Protein AF-A0A0G3BMJ6-F1 (afdb_monomer_lite)

Foldseek 3Di:
DDDPPDPDCQWDQDPVQRWTWHDDPPDIWIWHDDPNDTDTPPDDLVSVVVVLVVCVVVVHFDADPLQWTDPHSPDTDHDPVSVVVVVVVVVVVVVVVVVVVVVVVVVVVVVVVVVVVVVVVVVVVVVVVVD

Sequence (131 aa):
MFAATGSSSDWRYVEQDAAFVKERGDEVLVLWYENGELWTERPEPWMLEALLDLAKRLGARVRGDEFETYETVDRTYFHPDGIQARGDAERESKAMLADHLKTQRIIRIGIIGCFAALAAAAYFIGKQFEK

Organism: NCBI:txid413882

pLDDT: mean 82.88, std 15.13, range [32.97, 96.44]

Structure (mmCIF, N/CA/C/O backbone):
data_AF-A0A0G3BMJ6-F1
#
_entry.id   AF-A0A0G3BMJ6-F1
#
loop_
_atom_site.group_PDB
_atom_site.id
_atom_site.type_symbol
_atom_site.label_atom_id
_atom_site.label_alt_id
_atom_site.label_comp_id
_atom_site.label_asym_id
_atom_site.label_entity_id
_atom_site.label_seq_id
_atom_site.pdbx_PDB_ins_code
_atom_site.Cartn_x
_atom_site.Cartn_y
_atom_site.Cartn_z
_atom_site.occupancy
_atom_site.B_iso_or_equiv
_atom_site.auth_seq_id
_atom_site.auth_comp_id
_atom_site.auth_asym_id
_atom_site.auth_atom_id
_atom_site.pdbx_PDB_model_num
ATOM 1 N N . MET A 1 1 ? 17.905 8.128 -32.916 1.00 33.09 1 MET A N 1
ATOM 2 C CA . MET A 1 1 ? 16.963 7.159 -33.515 1.00 33.09 1 MET A CA 1
ATOM 3 C C . MET A 1 1 ? 17.090 5.878 -32.704 1.00 33.09 1 MET A C 1
ATOM 5 O O . MET A 1 1 ? 18.022 5.124 -32.932 1.00 33.09 1 MET A O 1
ATOM 9 N N . PHE A 1 2 ? 16.274 5.713 -31.659 1.00 32.97 2 PHE A N 1
ATOM 10 C CA . PHE A 1 2 ? 16.337 4.535 -30.789 1.00 32.97 2 PHE A CA 1
ATOM 11 C C . PHE A 1 2 ? 15.300 3.523 -31.267 1.00 32.97 2 PHE A C 1
ATOM 13 O O . PHE A 1 2 ? 14.100 3.740 -31.127 1.00 32.97 2 PHE A O 1
ATOM 20 N N . ALA A 1 3 ? 15.781 2.446 -31.883 1.00 36.97 3 ALA A N 1
ATOM 21 C CA . ALA A 1 3 ? 14.989 1.260 -32.149 1.00 36.97 3 ALA A CA 1
ATOM 22 C C . ALA A 1 3 ? 14.861 0.476 -30.836 1.00 36.97 3 ALA A C 1
ATOM 24 O O . ALA A 1 3 ? 15.818 -0.148 -30.389 1.00 36.97 3 ALA A O 1
ATOM 25 N N . ALA A 1 4 ? 13.692 0.539 -30.202 1.00 37.00 4 ALA A N 1
ATOM 26 C CA . ALA A 1 4 ? 13.329 -0.355 -29.110 1.00 37.00 4 ALA A CA 1
ATOM 27 C C . ALA A 1 4 ? 12.495 -1.506 -29.687 1.00 37.00 4 ALA A C 1
ATOM 29 O O . ALA A 1 4 ? 11.268 -1.505 -29.645 1.00 37.00 4 ALA A O 1
ATOM 30 N N . THR A 1 5 ? 13.171 -2.482 -30.286 1.00 48.12 5 THR A N 1
ATOM 31 C CA . THR A 1 5 ? 12.596 -3.800 -30.565 1.00 48.12 5 THR A CA 1
ATOM 32 C C . THR A 1 5 ? 12.593 -4.602 -29.269 1.00 48.12 5 THR A C 1
ATOM 34 O O . THR A 1 5 ? 13.612 -5.158 -28.873 1.00 48.12 5 THR A O 1
ATOM 37 N N . GLY A 1 6 ? 11.443 -4.627 -28.603 1.00 36.50 6 GLY A N 1
ATOM 38 C CA . GLY A 1 6 ? 11.174 -5.445 -27.424 1.00 36.50 6 GLY A CA 1
ATOM 39 C C . GLY A 1 6 ? 9.671 -5.639 -27.285 1.00 36.50 6 GLY A C 1
ATOM 40 O O . GLY A 1 6 ? 9.015 -4.938 -26.519 1.00 36.50 6 GLY A O 1
ATOM 41 N N . SER A 1 7 ? 9.113 -6.546 -28.087 1.00 47.56 7 SER A N 1
ATOM 42 C CA . SER A 1 7 ? 7.754 -7.053 -27.893 1.00 47.56 7 SER A CA 1
ATOM 43 C C . SER A 1 7 ? 7.712 -7.764 -26.535 1.00 47.56 7 SER A C 1
ATOM 45 O O . SER A 1 7 ? 8.376 -8.778 -26.361 1.00 47.56 7 SER A O 1
ATOM 47 N N . SER A 1 8 ? 7.037 -7.181 -25.540 1.00 50.19 8 SER A N 1
ATOM 48 C CA . SER A 1 8 ? 6.860 -7.793 -24.210 1.00 50.19 8 SER A CA 1
ATOM 49 C C . SER A 1 8 ? 5.524 -7.390 -23.572 1.00 50.19 8 SER A C 1
ATOM 51 O O . SER A 1 8 ? 5.444 -7.057 -22.385 1.00 50.19 8 SER A O 1
ATOM 53 N N . SER A 1 9 ? 4.462 -7.315 -24.365 1.00 60.16 9 SER A N 1
ATOM 54 C CA . SER A 1 9 ? 3.115 -7.115 -23.831 1.00 60.16 9 SER A CA 1
ATOM 55 C C . SER A 1 9 ? 2.478 -8.472 -23.528 1.00 60.16 9 SER A C 1
ATOM 57 O O . SER A 1 9 ? 1.455 -8.809 -24.108 1.00 60.16 9 SER A O 1
ATOM 59 N N . ASP A 1 10 ? 3.088 -9.239 -22.618 1.00 81.25 10 ASP A N 1
ATOM 60 C CA . ASP A 1 10 ? 2.500 -10.475 -22.060 1.00 81.25 10 ASP A CA 1
ATOM 61 C C . ASP A 1 10 ? 1.439 -10.167 -20.985 1.00 81.25 10 ASP A C 1
ATOM 63 O O . ASP A 1 10 ? 0.971 -11.049 -20.272 1.00 81.25 10 ASP A O 1
ATOM 67 N N . TRP A 1 11 ? 1.086 -8.889 -20.836 1.00 88.12 11 TRP A N 1
ATOM 68 C CA . TRP A 1 11 ? 0.014 -8.434 -19.967 1.00 88.12 11 TRP A CA 1
ATOM 69 C C . TRP A 1 11 ? -1.325 -8.610 -20.676 1.00 88.12 11 TRP A C 1
ATOM 71 O O . TRP A 1 11 ? -1.564 -8.019 -21.731 1.00 88.12 11 TRP A O 1
ATOM 81 N N . ARG A 1 12 ? -2.214 -9.388 -20.066 1.00 90.75 12 ARG A N 1
ATOM 82 C CA . ARG A 1 12 ? -3.587 -9.599 -20.519 1.00 90.75 12 ARG A CA 1
ATOM 83 C C . ARG A 1 12 ? -4.547 -8.878 -19.588 1.00 90.75 12 ARG A C 1
ATOM 85 O O . ARG A 1 12 ? -4.497 -9.079 -18.382 1.00 90.75 12 ARG A O 1
ATOM 92 N N . TYR A 1 13 ? -5.441 -8.069 -20.142 1.00 89.25 13 TYR A N 1
ATOM 93 C CA . TYR A 1 13 ? -6.540 -7.499 -19.368 1.00 89.25 13 TYR A CA 1
ATOM 94 C C . TYR A 1 13 ? -7.700 -8.497 -19.282 1.00 89.25 13 TYR A C 1
ATOM 96 O O . TYR A 1 13 ? -8.090 -9.090 -20.291 1.00 89.25 13 TYR A O 1
ATOM 104 N N . VAL A 1 14 ? -8.237 -8.684 -18.081 1.00 89.12 14 VAL A N 1
ATOM 105 C CA . VAL A 1 14 ? -9.394 -9.530 -17.786 1.00 89.12 14 VAL A CA 1
ATOM 106 C C . VAL A 1 14 ? -10.533 -8.616 -17.352 1.00 89.12 14 VAL A C 1
ATOM 108 O O . VAL A 1 14 ? -10.548 -8.113 -16.233 1.00 89.12 14 VAL A O 1
ATOM 111 N N . GLU A 1 15 ? -11.485 -8.391 -18.259 1.00 82.81 15 GLU A N 1
ATOM 112 C CA . GLU A 1 15 ? -12.593 -7.443 -18.063 1.00 82.81 15 GLU A CA 1
ATOM 113 C C . GLU A 1 15 ? -13.514 -7.839 -16.901 1.00 82.81 15 GLU A C 1
ATOM 115 O O . GLU A 1 15 ? -13.954 -6.974 -16.151 1.00 82.81 15 GLU A O 1
ATOM 120 N N . GLN A 1 16 ? -13.747 -9.142 -16.707 1.00 83.19 16 GLN A N 1
ATOM 121 C CA . GLN A 1 16 ? -14.607 -9.660 -15.638 1.00 83.19 16 GLN A CA 1
ATOM 122 C C . GLN A 1 16 ? -14.119 -9.270 -14.234 1.00 83.19 16 GLN A C 1
ATOM 124 O O . GLN A 1 16 ? -14.938 -8.949 -13.377 1.00 83.19 16 GLN A O 1
ATOM 129 N N . ASP A 1 17 ? -12.801 -9.260 -14.032 1.00 81.00 17 ASP A N 1
ATOM 130 C CA . ASP A 1 17 ? -12.164 -8.974 -12.741 1.00 81.00 17 ASP A CA 1
ATOM 131 C C . ASP A 1 17 ? -11.534 -7.571 -12.701 1.00 81.00 17 ASP A C 1
ATOM 133 O O . ASP A 1 17 ? -10.883 -7.205 -11.724 1.00 81.00 17 ASP A O 1
ATOM 137 N N . ALA A 1 18 ? -11.699 -6.797 -13.783 1.00 84.94 18 ALA A N 1
ATOM 138 C CA . ALA A 1 18 ? -11.048 -5.510 -14.016 1.00 84.94 18 ALA A CA 1
ATOM 139 C C . ALA A 1 18 ? -9.538 -5.517 -13.688 1.00 84.94 18 ALA A C 1
ATOM 141 O O . ALA A 1 18 ? -9.007 -4.556 -13.127 1.00 84.94 18 ALA A O 1
ATOM 142 N N . ALA A 1 19 ? -8.845 -6.600 -14.054 1.00 90.69 19 ALA A N 1
ATOM 143 C CA . ALA A 1 19 ? -7.473 -6.871 -13.634 1.00 90.69 19 ALA A CA 1
ATOM 144 C C . ALA A 1 19 ? -6.517 -7.082 -14.817 1.00 90.69 19 ALA A C 1
ATOM 146 O O . ALA A 1 19 ? -6.913 -7.528 -15.895 1.00 90.69 19 ALA A O 1
ATOM 147 N N . PHE A 1 20 ? -5.232 -6.796 -14.611 1.00 92.12 20 PHE A N 1
ATOM 148 C CA . PHE A 1 20 ? -4.154 -7.127 -15.541 1.00 92.12 20 PHE A CA 1
ATOM 149 C C . PHE A 1 20 ? -3.410 -8.359 -15.050 1.00 92.12 20 PHE A C 1
ATOM 151 O O . PHE A 1 20 ? -2.973 -8.415 -13.907 1.00 92.12 20 PHE A O 1
ATOM 158 N N . VAL A 1 21 ? -3.231 -9.333 -15.929 1.00 93.19 21 VAL A N 1
ATOM 159 C CA . VAL A 1 21 ? -2.640 -10.624 -15.599 1.00 93.19 21 VAL A CA 1
ATOM 160 C C . VAL A 1 21 ? -1.375 -10.831 -16.415 1.00 93.19 21 VAL A C 1
ATOM 162 O O . VAL A 1 21 ? -1.356 -10.555 -17.617 1.00 93.19 21 VAL A O 1
ATOM 165 N N . LYS A 1 22 ? -0.327 -11.334 -15.766 1.00 92.81 22 LYS A N 1
ATOM 166 C CA . LYS A 1 22 ? 0.897 -11.809 -16.411 1.00 92.81 22 LYS A CA 1
ATOM 167 C C . LYS A 1 22 ? 1.243 -13.197 -15.892 1.00 92.81 22 LYS A C 1
ATOM 169 O O . LYS A 1 22 ? 1.275 -13.423 -14.687 1.00 92.81 22 LYS A O 1
ATOM 174 N N . GLU A 1 23 ? 1.526 -14.108 -16.809 1.00 92.31 23 GLU A N 1
ATOM 175 C CA . GLU A 1 23 ? 1.789 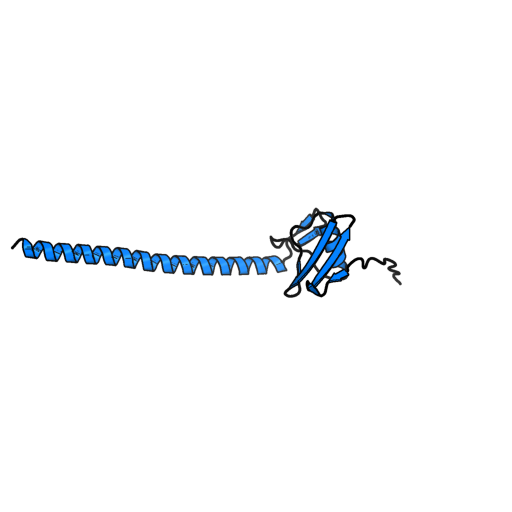-15.515 -16.508 1.00 92.31 23 GLU A CA 1
ATOM 176 C C . GLU A 1 23 ? 3.283 -15.820 -16.708 1.00 92.31 23 GLU A C 1
ATOM 178 O O . GLU A 1 23 ? 3.907 -15.337 -17.659 1.00 92.31 23 GLU A O 1
ATOM 183 N N . ARG A 1 24 ? 3.872 -16.613 -15.805 1.00 90.12 24 ARG A N 1
ATOM 184 C CA . ARG A 1 24 ? 5.242 -17.131 -15.912 1.00 90.12 24 ARG A CA 1
ATOM 185 C C . ARG A 1 24 ? 5.268 -18.591 -15.457 1.00 90.12 24 ARG A C 1
ATOM 187 O O . ARG A 1 24 ? 5.375 -18.879 -14.272 1.00 90.12 24 ARG A O 1
ATOM 194 N N . GLY A 1 25 ? 5.222 -19.523 -16.409 1.00 88.50 25 GLY A N 1
ATOM 195 C CA . GLY A 1 25 ? 5.122 -20.948 -16.080 1.00 88.50 25 GLY A CA 1
ATOM 196 C C . GLY A 1 25 ? 3.798 -21.238 -15.372 1.00 88.50 25 GLY A C 1
ATOM 197 O O . GLY A 1 25 ? 2.749 -20.909 -15.915 1.00 88.50 25 GLY A O 1
ATOM 198 N N . ASP A 1 26 ? 3.864 -21.801 -14.165 1.00 89.62 26 ASP A N 1
ATOM 199 C CA . ASP A 1 26 ? 2.689 -22.079 -13.324 1.00 89.62 26 ASP A CA 1
ATOM 200 C C . ASP A 1 26 ? 2.323 -20.908 -12.389 1.00 89.62 26 ASP A C 1
ATOM 202 O O . ASP A 1 26 ? 1.359 -20.993 -11.627 1.00 89.62 26 ASP A O 1
ATOM 206 N N . GLU A 1 27 ? 3.088 -19.813 -12.415 1.00 91.44 27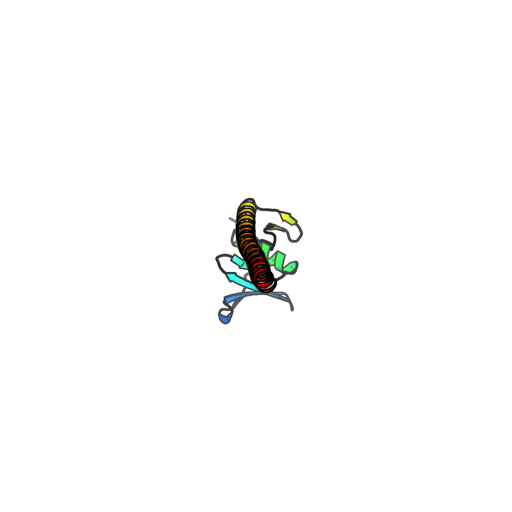 GLU A N 1
ATOM 207 C CA . GLU A 1 27 ? 2.872 -18.656 -11.550 1.00 91.44 27 GLU A CA 1
ATOM 208 C C . GLU A 1 27 ? 2.116 -17.537 -12.283 1.00 91.44 27 GLU A C 1
ATOM 210 O O . GLU A 1 27 ? 2.342 -17.263 -13.466 1.00 91.44 27 GLU A O 1
ATOM 215 N N . VAL A 1 28 ? 1.229 -16.852 -11.559 1.00 92.19 28 VAL A N 1
ATOM 216 C CA . VAL A 1 28 ? 0.360 -15.798 -12.095 1.00 92.19 28 VAL A CA 1
ATOM 217 C C . VAL A 1 28 ? 0.516 -14.539 -11.250 1.00 92.19 28 VAL A C 1
ATOM 219 O O . VAL A 1 28 ? 0.358 -14.579 -10.033 1.00 92.19 28 VAL A O 1
ATOM 222 N N . LEU A 1 29 ? 0.797 -13.415 -11.904 1.00 94.06 29 LEU A N 1
ATOM 223 C CA . LEU A 1 29 ? 0.767 -12.081 -11.318 1.00 94.06 29 LEU A CA 1
ATOM 224 C C . LEU A 1 29 ? -0.527 -11.390 -11.735 1.00 94.06 29 LEU A C 1
ATOM 226 O O . LEU A 1 29 ? -0.776 -11.225 -12.931 1.00 94.06 29 LEU A O 1
ATOM 230 N N . VAL A 1 30 ? -1.321 -10.965 -10.757 1.00 94.81 30 VAL A N 1
ATOM 231 C CA . VAL A 1 30 ? -2.570 -10.228 -10.967 1.00 94.81 30 VAL A CA 1
ATOM 232 C C . VAL A 1 30 ? -2.409 -8.816 -10.420 1.00 94.81 30 VAL A C 1
ATOM 234 O O . VAL A 1 30 ? -1.957 -8.634 -9.295 1.00 94.81 30 VAL A O 1
ATOM 237 N N . LEU A 1 31 ? -2.773 -7.821 -11.223 1.00 95.00 31 LEU A N 1
ATOM 238 C CA . LEU A 1 31 ? -2.812 -6.422 -10.826 1.00 95.00 31 LEU A CA 1
ATOM 239 C C . LEU A 1 31 ? -4.225 -5.884 -10.908 1.00 95.00 31 LEU A C 1
ATOM 241 O O . LEU A 1 31 ? -4.841 -5.902 -11.975 1.00 95.00 31 LEU A O 1
ATOM 245 N N . TRP A 1 32 ? -4.688 -5.320 -9.804 1.00 94.00 32 TRP A N 1
ATOM 246 C CA . TRP A 1 32 ? -5.942 -4.587 -9.741 1.00 94.00 32 TRP A CA 1
ATOM 247 C C . TRP A 1 32 ? -5.673 -3.095 -9.843 1.00 94.00 32 TRP A C 1
ATOM 249 O O . TRP A 1 32 ? -4.662 -2.598 -9.346 1.00 94.00 32 TRP A O 1
ATOM 259 N N . TYR A 1 33 ? -6.575 -2.386 -10.516 1.00 89.69 33 TYR A N 1
ATOM 260 C CA . TYR A 1 33 ? -6.508 -0.938 -10.648 1.00 89.69 33 TYR A CA 1
ATOM 261 C C . TYR A 1 33 ? -7.537 -0.281 -9.736 1.00 89.69 33 TYR A C 1
ATOM 263 O O . TYR A 1 33 ? -8.739 -0.477 -9.907 1.00 89.69 33 TYR A O 1
ATOM 271 N N . GLU A 1 34 ? -7.069 0.536 -8.799 1.00 86.62 34 GLU A N 1
ATOM 272 C CA . GLU A 1 34 ? -7.930 1.286 -7.892 1.00 86.62 34 GLU A CA 1
ATOM 273 C C . GLU A 1 34 ? -7.293 2.641 -7.566 1.00 86.62 34 GLU A C 1
ATOM 275 O O . GLU A 1 34 ? -6.097 2.735 -7.313 1.00 86.62 34 GLU A O 1
ATOM 280 N N . ASN A 1 35 ? -8.086 3.718 -7.592 1.00 86.31 35 ASN A N 1
ATOM 281 C CA . ASN A 1 35 ? -7.653 5.071 -7.208 1.00 86.31 35 ASN A CA 1
ATOM 282 C C . ASN A 1 35 ? -6.383 5.592 -7.916 1.00 86.31 35 ASN A C 1
ATOM 284 O O . ASN A 1 35 ? -5.634 6.389 -7.356 1.00 86.31 35 ASN A O 1
ATOM 288 N N . GLY A 1 36 ? -6.143 5.179 -9.164 1.00 85.81 36 GLY A N 1
ATOM 289 C CA . GLY A 1 36 ? -4.949 5.589 -9.910 1.00 85.81 36 GLY A CA 1
ATOM 290 C C . GLY A 1 36 ? -3.704 4.748 -9.632 1.00 85.81 36 GLY A C 1
ATOM 291 O O . GLY A 1 36 ? -2.668 5.001 -10.245 1.00 85.81 36 GLY A O 1
ATOM 292 N N . GLU A 1 37 ? -3.801 3.743 -8.765 1.00 89.69 37 GLU A N 1
ATOM 293 C CA . GLU A 1 37 ? -2.713 2.843 -8.401 1.00 89.69 37 GLU A CA 1
ATOM 294 C C . GLU A 1 37 ? -2.986 1.422 -8.924 1.00 89.69 37 GLU A C 1
ATOM 296 O O . GLU A 1 37 ? -4.131 0.982 -9.044 1.00 89.69 37 GLU A O 1
ATOM 301 N N . LEU A 1 38 ? -1.909 0.713 -9.271 1.00 92.88 38 LEU A N 1
ATOM 302 C CA . LEU A 1 38 ? -1.936 -0.721 -9.552 1.00 92.88 38 LEU A CA 1
ATOM 303 C C . LEU A 1 38 ? -1.372 -1.451 -8.340 1.00 92.88 38 LEU A C 1
ATOM 305 O O . LEU A 1 38 ? -0.272 -1.118 -7.894 1.00 92.88 38 LEU A O 1
ATOM 309 N N . TRP A 1 39 ? -2.091 -2.449 -7.840 1.00 93.38 39 TRP A N 1
ATOM 310 C CA . TRP A 1 39 ? -1.680 -3.212 -6.665 1.00 93.38 39 TRP A CA 1
ATOM 311 C C . TRP A 1 39 ? -1.776 -4.719 -6.905 1.00 93.38 39 TRP A C 1
ATOM 313 O O . TRP A 1 39 ? -2.584 -5.190 -7.702 1.00 93.38 39 TRP A O 1
ATOM 323 N N . THR A 1 40 ? -0.909 -5.462 -6.221 1.00 94.50 40 THR A N 1
ATOM 324 C CA . THR A 1 40 ? -0.898 -6.928 -6.141 1.00 94.50 40 THR A CA 1
ATOM 325 C C . THR A 1 40 ? -0.642 -7.316 -4.696 1.00 94.50 40 THR A C 1
ATOM 327 O O . THR A 1 40 ? 0.051 -6.602 -3.970 1.00 94.50 40 THR A O 1
ATOM 330 N N . GLU A 1 41 ? -1.146 -8.470 -4.283 1.00 91.00 41 GLU A N 1
ATOM 331 C CA . GLU A 1 41 ? -0.839 -9.019 -2.968 1.00 91.00 41 GLU A CA 1
ATOM 332 C C . GLU A 1 41 ? 0.491 -9.777 -3.010 1.00 91.00 41 GLU A C 1
ATOM 334 O O . GLU A 1 41 ? 0.708 -10.587 -3.907 1.00 91.00 41 GLU A O 1
ATOM 339 N N . ARG A 1 42 ? 1.368 -9.513 -2.029 1.00 87.56 42 ARG A N 1
ATOM 340 C CA . ARG A 1 42 ? 2.586 -10.293 -1.717 1.00 87.56 42 ARG A CA 1
ATOM 341 C C . ARG A 1 42 ? 3.381 -10.750 -2.957 1.00 87.56 42 ARG A C 1
ATOM 343 O O . ARG A 1 42 ? 3.454 -11.949 -3.223 1.00 87.56 42 ARG A O 1
ATOM 350 N N . PRO A 1 43 ? 3.980 -9.818 -3.717 1.00 91.19 43 PRO A N 1
ATOM 351 C CA . PRO A 1 43 ? 4.714 -10.176 -4.921 1.00 91.19 43 PRO A CA 1
ATOM 352 C C . PRO A 1 43 ? 5.964 -11.005 -4.598 1.00 91.19 43 PRO A C 1
ATOM 354 O O . PRO A 1 43 ? 6.789 -10.613 -3.773 1.00 91.19 43 PRO A O 1
ATOM 357 N N . GLU A 1 44 ? 6.137 -12.117 -5.311 1.00 92.19 44 GLU A N 1
ATOM 358 C CA . GLU A 1 44 ? 7.396 -12.868 -5.350 1.00 92.19 44 GLU A CA 1
ATOM 359 C C . GLU A 1 44 ? 8.488 -12.066 -6.094 1.00 92.19 44 GLU A C 1
ATOM 361 O O . GLU A 1 44 ? 8.167 -11.159 -6.874 1.00 92.19 44 GLU A O 1
ATOM 366 N N . PRO A 1 45 ? 9.786 -12.392 -5.938 1.00 92.06 45 PRO A N 1
ATOM 367 C CA . PRO A 1 45 ? 10.878 -11.616 -6.536 1.00 92.06 45 PRO A CA 1
ATOM 368 C C . PRO A 1 45 ? 10.726 -11.368 -8.042 1.00 92.06 45 PRO A C 1
ATOM 370 O O . PRO A 1 45 ? 10.948 -10.258 -8.523 1.00 92.06 45 PRO A O 1
ATOM 373 N N . TRP A 1 46 ? 10.268 -12.368 -8.798 1.00 92.56 46 TRP A N 1
ATOM 374 C CA . TRP A 1 46 ? 10.047 -12.208 -10.234 1.00 92.56 46 TRP A CA 1
ATOM 375 C C . TRP A 1 46 ? 8.858 -11.304 -10.572 1.00 92.56 46 TRP A C 1
ATOM 377 O O . TRP A 1 46 ? 8.854 -10.631 -11.606 1.00 92.56 46 TRP A O 1
ATOM 387 N N . MET A 1 47 ? 7.831 -11.302 -9.721 1.00 94.31 47 MET A N 1
ATOM 388 C CA . MET A 1 47 ? 6.681 -10.421 -9.877 1.00 94.31 47 MET A CA 1
ATOM 389 C C . MET A 1 47 ? 7.143 -8.985 -9.669 1.00 94.31 47 MET A C 1
ATOM 391 O O . MET A 1 47 ? 6.802 -8.109 -10.458 1.00 94.31 47 MET A O 1
ATOM 395 N N . LEU A 1 48 ? 7.997 -8.760 -8.669 1.00 94.31 48 LEU A N 1
ATOM 396 C CA . LEU A 1 48 ? 8.581 -7.456 -8.389 1.00 94.31 48 LEU A CA 1
ATOM 397 C C . LEU A 1 48 ? 9.443 -6.938 -9.552 1.00 94.31 48 LEU A C 1
ATOM 399 O O . LEU A 1 48 ? 9.335 -5.766 -9.912 1.00 94.31 48 LEU A O 1
ATOM 403 N N . GLU A 1 49 ? 10.222 -7.799 -10.213 1.00 93.25 49 GLU A N 1
ATOM 404 C CA . GLU A 1 49 ? 10.918 -7.445 -11.463 1.00 93.25 49 GLU A CA 1
ATOM 405 C C . GLU A 1 49 ? 9.935 -6.984 -12.549 1.00 93.25 49 GLU A C 1
ATOM 407 O O . GLU A 1 49 ? 10.128 -5.935 -13.171 1.00 93.25 49 GLU A O 1
ATOM 412 N N . ALA A 1 50 ? 8.842 -7.728 -12.747 1.00 92.75 50 ALA A N 1
ATOM 413 C CA . ALA A 1 50 ? 7.816 -7.377 -13.724 1.00 92.75 50 ALA A CA 1
ATOM 414 C C . ALA A 1 50 ? 7.119 -6.046 -13.392 1.00 92.75 50 ALA A C 1
ATOM 416 O O . ALA A 1 50 ? 6.830 -5.268 -14.306 1.00 92.75 50 ALA A O 1
ATOM 417 N N . LEU A 1 51 ? 6.882 -5.765 -12.107 1.00 93.94 51 LEU A N 1
ATOM 418 C CA . LEU A 1 51 ? 6.335 -4.495 -11.628 1.00 93.94 51 LEU A CA 1
ATOM 419 C C . LEU A 1 51 ? 7.297 -3.334 -11.870 1.00 93.94 51 LEU A C 1
ATOM 421 O O . LEU A 1 51 ? 6.868 -2.281 -12.335 1.00 93.94 51 LEU A O 1
ATOM 425 N N . LEU A 1 52 ? 8.590 -3.513 -11.596 1.00 94.44 52 LEU A N 1
ATOM 426 C CA . LEU A 1 52 ? 9.610 -2.486 -11.822 1.00 94.44 52 LEU A CA 1
ATOM 427 C C . LEU A 1 52 ? 9.736 -2.141 -13.309 1.00 94.44 52 LEU A C 1
ATOM 429 O O . LEU A 1 52 ? 9.843 -0.967 -13.673 1.00 94.44 52 LEU A O 1
ATOM 433 N N . ASP A 1 53 ? 9.678 -3.144 -14.181 1.00 92.50 53 ASP A N 1
ATOM 434 C CA . ASP A 1 53 ? 9.688 -2.934 -15.627 1.00 92.50 53 ASP A CA 1
ATOM 435 C C . ASP A 1 53 ? 8.414 -2.251 -16.129 1.00 92.50 53 ASP A C 1
ATOM 437 O O . ASP A 1 53 ? 8.484 -1.372 -16.996 1.00 92.50 53 ASP A O 1
ATOM 441 N N . LEU A 1 54 ? 7.254 -2.607 -15.571 1.00 92.06 54 LEU A N 1
ATOM 442 C CA . LEU A 1 54 ? 5.992 -1.932 -15.858 1.00 92.06 54 LEU A CA 1
ATOM 443 C C . LEU A 1 54 ? 6.033 -0.467 -15.396 1.00 92.06 54 LEU A C 1
ATOM 445 O O . LEU A 1 54 ? 5.709 0.434 -16.169 1.00 92.06 54 LEU A O 1
ATOM 449 N N . ALA A 1 55 ? 6.506 -0.214 -14.177 1.00 92.19 55 ALA A N 1
ATOM 450 C CA . ALA A 1 55 ? 6.605 1.118 -13.596 1.00 92.19 55 ALA A CA 1
ATOM 451 C C . ALA A 1 55 ? 7.494 2.045 -14.437 1.00 92.19 55 ALA A C 1
ATOM 453 O O . ALA A 1 55 ? 7.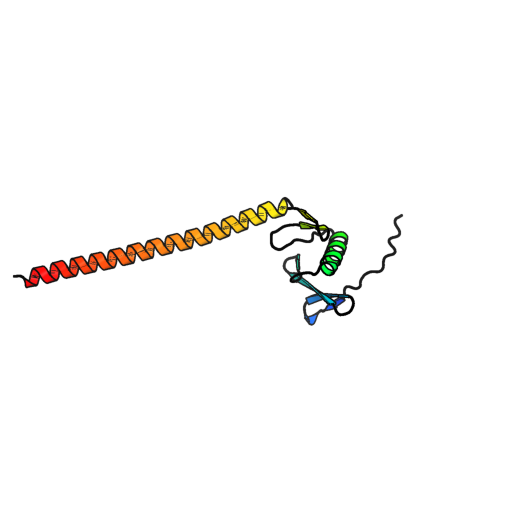084 3.162 -14.752 1.00 92.19 55 ALA A O 1
ATOM 454 N N . LYS A 1 56 ? 8.655 1.564 -14.904 1.00 91.12 56 LYS A N 1
ATOM 455 C CA . LYS A 1 56 ? 9.540 2.325 -15.808 1.00 91.12 56 LYS A CA 1
ATOM 456 C C . LYS A 1 56 ? 8.837 2.758 -17.095 1.00 91.12 56 LYS A C 1
ATOM 458 O O . LYS A 1 56 ? 9.056 3.873 -17.560 1.00 91.12 56 LYS A O 1
ATOM 463 N N . ARG A 1 57 ? 7.994 1.897 -17.674 1.00 89.25 57 ARG A N 1
ATOM 464 C CA . ARG A 1 57 ? 7.248 2.197 -18.911 1.00 89.25 57 ARG A CA 1
ATOM 465 C C . ARG A 1 57 ? 6.134 3.209 -18.687 1.00 89.25 57 ARG A C 1
ATOM 467 O O . ARG A 1 57 ? 5.873 4.021 -19.567 1.00 89.25 57 ARG A O 1
ATOM 474 N N . LEU A 1 58 ? 5.491 3.149 -17.526 1.00 88.50 58 LEU A N 1
ATOM 475 C CA . LEU A 1 58 ? 4.392 4.039 -17.160 1.00 88.50 58 LEU A CA 1
ATOM 476 C C . LEU A 1 58 ? 4.866 5.365 -16.547 1.00 88.50 58 LEU A C 1
ATOM 478 O O . LEU A 1 58 ? 4.043 6.240 -16.297 1.00 88.50 58 LEU A O 1
ATOM 482 N N . GLY A 1 59 ? 6.167 5.526 -16.281 1.00 89.19 59 GLY A N 1
ATOM 483 C CA . GLY A 1 59 ? 6.667 6.650 -15.483 1.00 89.19 59 GLY A CA 1
ATOM 484 C C . GLY A 1 59 ? 6.145 6.623 -14.041 1.00 89.19 59 GLY A C 1
ATOM 485 O O . GLY A 1 59 ? 6.023 7.669 -13.408 1.00 89.19 59 GLY A O 1
ATOM 486 N N . ALA A 1 60 ? 5.803 5.435 -13.542 1.00 91.44 60 ALA A N 1
ATOM 487 C CA . ALA A 1 60 ? 5.273 5.193 -12.208 1.00 91.44 60 ALA A CA 1
ATOM 488 C C . ALA A 1 60 ? 6.372 4.691 -11.254 1.00 91.44 60 ALA A C 1
ATOM 490 O O . ALA A 1 60 ? 7.545 4.575 -11.617 1.00 91.44 60 ALA A O 1
ATOM 491 N N . ARG A 1 61 ? 5.990 4.386 -10.011 1.00 92.69 61 ARG A N 1
ATOM 492 C CA . ARG A 1 61 ? 6.869 3.846 -8.965 1.00 92.69 61 ARG A CA 1
ATOM 493 C C . ARG A 1 61 ? 6.215 2.622 -8.335 1.00 92.69 61 ARG A C 1
ATOM 495 O O . ARG A 1 61 ? 5.001 2.610 -8.166 1.00 92.69 61 ARG A O 1
ATOM 502 N N . VAL A 1 62 ? 7.019 1.627 -7.970 1.00 94.00 62 VAL A N 1
ATOM 503 C CA . VAL A 1 62 ? 6.549 0.470 -7.197 1.00 94.00 62 VAL A CA 1
ATOM 504 C C . VAL A 1 62 ? 6.727 0.790 -5.718 1.00 94.00 62 VAL A C 1
ATOM 506 O O . VAL A 1 62 ? 7.845 1.088 -5.291 1.00 94.00 62 VAL A O 1
ATOM 509 N N . ARG A 1 63 ? 5.634 0.766 -4.954 1.00 92.69 63 ARG A N 1
ATOM 510 C CA . ARG A 1 63 ? 5.604 1.104 -3.526 1.00 92.69 63 ARG A CA 1
ATOM 511 C C . ARG A 1 63 ? 5.265 -0.141 -2.706 1.00 92.69 63 ARG A C 1
ATOM 513 O O . ARG A 1 63 ? 4.401 -0.905 -3.123 1.00 92.69 63 ARG A O 1
ATOM 520 N N . GLY A 1 64 ? 5.950 -0.328 -1.583 1.00 90.31 64 GLY A N 1
ATOM 521 C CA . GLY A 1 64 ? 5.618 -1.337 -0.579 1.00 90.31 64 GLY A CA 1
ATOM 522 C C . GLY A 1 64 ? 4.601 -0.833 0.445 1.00 90.31 64 GLY A C 1
ATOM 523 O O . GLY A 1 64 ? 4.184 0.332 0.423 1.00 90.31 64 GLY A O 1
ATOM 524 N N . ASP A 1 65 ? 4.204 -1.718 1.353 1.00 86.50 65 ASP A N 1
ATOM 525 C CA . ASP A 1 65 ? 3.168 -1.441 2.354 1.00 86.50 65 ASP A CA 1
ATOM 526 C C . ASP A 1 65 ? 3.628 -0.431 3.423 1.00 86.50 65 ASP A C 1
ATOM 528 O O . ASP A 1 65 ? 2.799 0.248 4.031 1.00 86.50 65 ASP A O 1
ATOM 532 N N . GLU A 1 66 ? 4.940 -0.268 3.636 1.00 84.81 66 GLU A N 1
ATOM 533 C CA . GLU A 1 66 ? 5.506 0.706 4.580 1.00 84.81 66 GLU A CA 1
ATOM 534 C C . GLU A 1 66 ? 5.842 2.060 3.923 1.00 84.81 66 GLU A C 1
ATOM 536 O O . GLU A 1 66 ? 6.534 2.897 4.514 1.00 84.81 66 GLU A O 1
ATOM 541 N N . PHE A 1 67 ? 5.309 2.316 2.721 1.00 83.88 67 PHE A N 1
ATOM 542 C CA . PHE A 1 67 ? 5.567 3.501 1.890 1.00 83.88 67 PHE A CA 1
ATOM 543 C C . PHE A 1 67 ? 7.006 3.622 1.358 1.00 83.88 67 PHE A C 1
ATOM 545 O O . PHE A 1 67 ? 7.407 4.676 0.849 1.00 83.88 67 PHE A O 1
ATOM 552 N N . GLU A 1 68 ? 7.790 2.554 1.427 1.00 89.44 68 GLU A N 1
ATOM 553 C CA . GLU A 1 68 ? 9.060 2.428 0.734 1.00 89.44 68 GLU A CA 1
ATOM 554 C C . GLU A 1 68 ? 8.844 2.287 -0.777 1.00 89.44 68 GLU A C 1
ATOM 556 O O . GLU A 1 68 ? 7.851 1.743 -1.251 1.00 89.44 68 GLU A O 1
ATOM 561 N N . THR A 1 69 ? 9.768 2.818 -1.565 1.00 93.00 69 THR A N 1
ATOM 562 C CA . THR A 1 69 ? 9.779 2.689 -3.022 1.00 93.00 69 THR A CA 1
ATOM 563 C C . THR A 1 69 ? 10.884 1.728 -3.425 1.00 93.00 69 THR A C 1
ATOM 565 O O . THR A 1 69 ? 12.029 1.894 -3.002 1.00 93.00 69 THR A O 1
ATOM 568 N N . TYR A 1 70 ? 10.559 0.750 -4.264 1.00 93.81 70 TYR A N 1
ATOM 569 C CA . TYR A 1 70 ? 11.540 -0.180 -4.812 1.00 93.81 70 TYR A CA 1
ATOM 570 C C . TYR A 1 70 ? 12.349 0.495 -5.927 1.00 93.81 70 TYR A C 1
ATOM 572 O O . TYR A 1 70 ? 11.794 1.027 -6.890 1.00 93.81 70 TYR A O 1
ATOM 580 N N . GLU A 1 71 ? 13.675 0.480 -5.792 1.00 92.62 71 GLU A N 1
ATOM 581 C CA . GLU A 1 71 ? 14.631 0.853 -6.846 1.00 92.62 71 GLU A CA 1
ATOM 582 C C . GLU A 1 71 ? 15.049 -0.392 -7.640 1.00 92.62 71 GLU A C 1
ATOM 584 O O . GLU A 1 71 ? 15.108 -0.374 -8.871 1.00 92.62 71 GLU A O 1
ATOM 589 N N . THR A 1 72 ? 15.295 -1.488 -6.921 1.00 92.38 72 THR A N 1
ATOM 590 C CA . THR A 1 72 ? 15.507 -2.841 -7.445 1.00 92.38 72 THR A CA 1
ATOM 591 C C . THR A 1 72 ? 14.748 -3.841 -6.569 1.00 92.38 72 THR A C 1
ATOM 593 O O . THR A 1 72 ? 14.150 -3.454 -5.567 1.00 92.38 72 THR A O 1
ATOM 596 N N . VAL A 1 73 ? 14.778 -5.129 -6.925 1.00 92.25 73 VAL A N 1
ATOM 597 C CA . VAL A 1 73 ? 14.154 -6.208 -6.134 1.00 92.25 73 VAL A CA 1
ATOM 598 C C . VAL A 1 73 ? 14.659 -6.216 -4.685 1.00 92.25 73 VAL A C 1
ATOM 600 O O . VAL A 1 73 ? 13.872 -6.372 -3.760 1.00 92.25 73 VAL A O 1
ATOM 603 N N . ASP A 1 74 ? 15.956 -5.962 -4.490 1.00 92.69 74 ASP A N 1
ATOM 604 C CA . ASP A 1 74 ? 16.621 -6.040 -3.181 1.00 92.69 74 ASP A CA 1
ATOM 605 C C . ASP A 1 74 ? 16.875 -4.673 -2.528 1.00 92.69 74 ASP A C 1
ATOM 607 O O . ASP A 1 74 ? 17.471 -4.593 -1.451 1.00 92.69 74 ASP A O 1
ATOM 611 N N . ARG A 1 75 ? 16.496 -3.571 -3.188 1.00 92.81 75 ARG A N 1
ATOM 612 C CA . ARG A 1 75 ? 16.821 -2.217 -2.727 1.00 92.81 75 ARG A CA 1
ATOM 613 C C . ARG A 1 75 ? 15.604 -1.315 -2.736 1.00 92.81 75 ARG A C 1
ATOM 615 O O . ARG A 1 75 ? 15.006 -1.062 -3.782 1.00 92.81 75 ARG A O 1
ATOM 622 N N . THR A 1 76 ? 15.327 -0.739 -1.574 1.00 94.44 76 THR A N 1
ATOM 623 C CA . THR A 1 76 ? 14.253 0.228 -1.368 1.00 94.44 76 THR A CA 1
ATOM 624 C C . THR A 1 76 ? 14.792 1.552 -0.831 1.00 94.44 76 THR A C 1
ATOM 626 O O . THR A 1 76 ? 15.889 1.635 -0.271 1.00 94.44 76 THR A O 1
ATOM 629 N N . TYR A 1 77 ? 14.024 2.619 -1.031 1.00 91.50 77 TYR A N 1
ATOM 630 C CA . TYR A 1 77 ? 14.275 3.936 -0.455 1.00 91.50 77 TYR A CA 1
ATOM 631 C C . TYR A 1 77 ? 12.951 4.634 -0.133 1.00 91.50 77 TYR A C 1
ATOM 633 O O . TYR A 1 77 ? 11.925 4.354 -0.746 1.00 91.50 77 TYR A O 1
ATOM 641 N N . PHE A 1 78 ? 12.956 5.576 0.808 1.00 88.88 78 PHE A N 1
ATOM 642 C CA . PHE A 1 78 ? 11.769 6.381 1.103 1.00 88.88 78 PHE A CA 1
ATOM 643 C C . PHE A 1 78 ? 11.715 7.602 0.187 1.00 88.88 78 PHE A C 1
ATOM 645 O O . PHE A 1 78 ? 12.598 8.462 0.228 1.00 88.88 78 PHE A O 1
ATOM 652 N N . HIS A 1 79 ? 10.671 7.690 -0.638 1.00 84.12 79 HIS A N 1
ATOM 653 C CA . HIS A 1 79 ? 10.449 8.859 -1.480 1.00 84.12 79 HIS A CA 1
ATOM 654 C C . HIS A 1 79 ? 9.878 10.022 -0.638 1.00 84.12 79 HIS A C 1
ATOM 656 O O . HIS A 1 79 ? 8.994 9.779 0.187 1.00 84.12 79 HIS A O 1
ATOM 662 N N . PRO A 1 80 ? 10.316 11.283 -0.834 1.00 76.75 80 PRO A N 1
ATOM 663 C CA . PRO A 1 80 ? 9.832 12.435 -0.061 1.00 76.75 80 PRO A CA 1
ATOM 664 C C . PRO A 1 80 ? 8.304 12.612 -0.082 1.00 76.75 80 PRO A C 1
ATOM 666 O O . PRO A 1 80 ? 7.723 12.963 0.942 1.00 76.75 80 PRO A O 1
ATOM 669 N N . ASP A 1 81 ? 7.643 12.286 -1.194 1.00 71.94 81 ASP A N 1
ATOM 670 C CA . ASP A 1 81 ? 6.171 12.280 -1.297 1.00 71.94 81 ASP A CA 1
ATOM 671 C C . ASP A 1 81 ? 5.506 11.319 -0.284 1.00 71.94 81 ASP A C 1
ATOM 673 O O . ASP A 1 81 ? 4.445 11.618 0.258 1.00 71.94 81 ASP A O 1
ATOM 677 N N . GLY A 1 82 ? 6.145 10.183 0.026 1.00 59.97 82 GLY A N 1
ATOM 678 C CA . GLY A 1 82 ? 5.643 9.205 1.001 1.00 59.97 82 GLY A CA 1
ATOM 679 C C . GLY A 1 82 ? 5.778 9.666 2.457 1.00 59.97 82 GLY A C 1
ATOM 680 O O . GLY A 1 82 ? 5.013 9.240 3.321 1.00 59.97 82 GLY A O 1
ATOM 681 N N . ILE A 1 83 ? 6.701 10.591 2.738 1.00 60.91 83 ILE A N 1
ATOM 682 C CA . ILE A 1 83 ? 6.912 11.143 4.086 1.00 60.91 83 ILE A CA 1
ATOM 683 C C . ILE A 1 83 ? 5.699 11.977 4.520 1.00 60.91 83 ILE A C 1
ATOM 685 O O . ILE A 1 83 ? 5.305 11.935 5.687 1.00 60.91 83 ILE A O 1
ATOM 689 N N . GLN A 1 84 ? 5.084 12.708 3.586 1.00 61.59 84 GLN A N 1
ATOM 690 C CA . GLN A 1 84 ? 3.890 13.510 3.868 1.00 61.59 84 GLN A CA 1
ATOM 691 C C . GLN A 1 84 ? 2.672 12.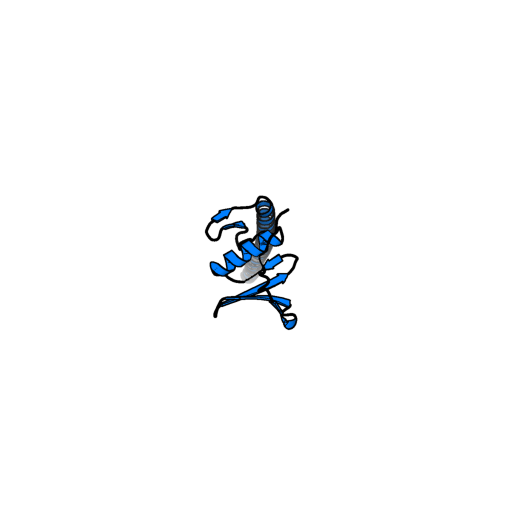622 4.144 1.00 61.59 84 GLN A C 1
ATOM 693 O O . GLN A 1 84 ? 2.025 12.795 5.174 1.00 61.59 84 GLN A O 1
ATOM 698 N N . ALA A 1 85 ? 2.441 11.603 3.308 1.00 60.72 85 ALA A N 1
ATOM 699 C CA . ALA A 1 85 ? 1.346 10.648 3.491 1.00 60.72 85 ALA A CA 1
ATOM 700 C C . ALA A 1 85 ? 1.425 9.908 4.841 1.00 60.72 85 ALA A C 1
ATOM 702 O O . ALA A 1 85 ? 0.419 9.761 5.536 1.00 60.72 85 ALA A O 1
ATOM 703 N N . ARG A 1 86 ? 2.633 9.518 5.271 1.00 60.00 86 ARG A N 1
ATOM 704 C CA . ARG A 1 86 ? 2.862 8.912 6.593 1.00 60.00 86 ARG A CA 1
ATOM 705 C C . ARG A 1 86 ? 2.539 9.875 7.738 1.00 60.00 86 ARG A C 1
ATOM 707 O O . ARG A 1 86 ? 1.925 9.478 8.726 1.00 60.00 86 ARG A O 1
ATOM 714 N N . GLY A 1 87 ? 2.929 11.142 7.602 1.00 63.22 87 GLY A N 1
ATOM 715 C CA . GLY A 1 87 ? 2.622 12.178 8.587 1.00 63.22 87 GLY A CA 1
ATOM 716 C C . GLY A 1 87 ? 1.119 12.417 8.751 1.00 63.22 87 GLY A C 1
ATOM 717 O O . GLY A 1 87 ? 0.649 12.614 9.875 1.00 63.22 87 GLY A O 1
ATOM 718 N N . ASP A 1 88 ? 0.363 12.358 7.659 1.00 67.69 88 ASP A N 1
ATOM 719 C CA . ASP A 1 88 ? -1.088 12.537 7.687 1.00 67.69 88 ASP A CA 1
ATOM 720 C C . ASP A 1 88 ? -1.806 11.312 8.275 1.00 67.69 88 ASP A C 1
ATOM 722 O O . ASP A 1 88 ? -2.653 11.478 9.156 1.00 67.69 88 ASP A O 1
ATOM 726 N N . ALA A 1 89 ? -1.380 10.091 7.932 1.00 65.75 89 ALA A N 1
ATOM 727 C CA . ALA A 1 89 ? -1.897 8.861 8.544 1.00 65.75 89 ALA A CA 1
ATOM 728 C C . ALA A 1 89 ? -1.636 8.800 10.065 1.00 65.75 89 ALA A C 1
ATOM 730 O O . ALA A 1 89 ? -2.509 8.425 10.854 1.00 65.75 89 ALA A O 1
ATOM 731 N N . GLU A 1 90 ? -0.453 9.229 10.522 1.00 69.00 90 GLU A N 1
ATOM 732 C CA . GLU A 1 90 ? -0.153 9.321 11.955 1.00 69.00 90 GLU A CA 1
ATOM 733 C C . GLU A 1 90 ? -1.025 10.357 12.675 1.00 69.00 90 GLU A C 1
ATOM 735 O O . GLU A 1 90 ? -1.409 10.150 13.831 1.00 69.00 90 GLU A O 1
ATOM 740 N N . ARG A 1 91 ? -1.325 11.487 12.025 1.00 68.62 91 ARG A N 1
ATOM 741 C CA . ARG A 1 91 ? -2.214 12.517 12.580 1.00 68.62 91 ARG A CA 1
ATOM 742 C C . ARG A 1 91 ? -3.642 12.006 12.703 1.00 68.62 91 ARG A C 1
ATOM 744 O O . ARG A 1 91 ? -4.256 12.232 13.745 1.00 68.62 91 ARG A O 1
ATOM 751 N N . GLU A 1 92 ? -4.141 11.301 11.694 1.00 69.69 92 GLU A N 1
ATOM 752 C CA . GLU A 1 92 ? -5.479 10.711 11.707 1.00 69.69 92 GLU A CA 1
ATOM 753 C C . GLU A 1 92 ? -5.614 9.651 12.810 1.00 69.69 92 GLU A C 1
ATOM 755 O O . GLU A 1 92 ? -6.522 9.729 13.640 1.00 69.69 92 GLU A O 1
ATOM 760 N N . SER A 1 93 ? -4.641 8.743 12.928 1.00 62.28 93 SER A N 1
ATOM 761 C CA . SER A 1 93 ? -4.604 7.741 14.001 1.00 62.28 93 SER A CA 1
ATOM 762 C C . SER A 1 93 ? -4.564 8.381 15.398 1.00 62.28 93 SER A C 1
ATOM 764 O O . SER A 1 93 ? -5.329 8.009 16.295 1.00 62.28 93 SER A O 1
ATOM 766 N N . LYS A 1 94 ? -3.736 9.419 15.589 1.00 70.69 94 LYS A N 1
ATOM 767 C CA . LYS A 1 94 ? -3.685 10.183 16.850 1.00 70.69 94 LYS A CA 1
ATOM 768 C C . LYS A 1 94 ? -5.005 10.894 17.149 1.00 70.69 94 LYS A C 1
ATOM 770 O O . LYS A 1 94 ? -5.394 10.960 18.316 1.00 70.69 94 LYS A O 1
ATOM 775 N N . ALA A 1 95 ? -5.697 11.411 16.135 1.00 72.38 95 ALA A N 1
ATOM 776 C CA . ALA A 1 95 ? -7.000 12.046 16.301 1.00 72.38 95 ALA A CA 1
ATOM 777 C C . ALA A 1 95 ? -8.071 11.033 16.742 1.00 72.38 95 ALA A C 1
ATOM 779 O O . ALA A 1 95 ? -8.793 11.299 17.705 1.00 72.38 95 ALA A O 1
ATOM 780 N N . MET A 1 96 ? -8.109 9.848 16.124 1.00 68.88 96 MET A N 1
ATOM 781 C CA . MET A 1 96 ? -9.016 8.758 16.512 1.00 68.88 96 MET A CA 1
ATOM 782 C C . MET A 1 96 ? -8.753 8.269 17.947 1.00 68.88 96 MET A C 1
ATOM 784 O O . MET A 1 96 ? -9.686 8.115 18.741 1.00 68.88 96 MET A O 1
ATOM 788 N N . LEU A 1 97 ? -7.480 8.099 18.323 1.00 69.56 97 LEU A N 1
ATOM 789 C CA . LEU A 1 97 ? -7.069 7.748 19.689 1.00 69.56 97 LEU A CA 1
ATOM 790 C C . LEU A 1 97 ? -7.482 8.815 20.710 1.00 69.56 97 LEU A C 1
ATOM 792 O O . LEU A 1 97 ? -8.002 8.490 21.781 1.00 69.56 97 LEU A O 1
ATOM 796 N N . ALA A 1 98 ? -7.275 10.094 20.392 1.00 72.00 98 ALA A N 1
ATOM 797 C CA . ALA A 1 98 ? -7.639 11.194 21.278 1.00 72.00 98 ALA A CA 1
ATOM 798 C C . ALA A 1 98 ? -9.155 11.263 21.526 1.00 72.00 98 ALA A C 1
ATOM 800 O O . ALA A 1 98 ? -9.578 11.574 22.644 1.00 72.00 98 ALA A O 1
ATOM 801 N N . ASP A 1 99 ? -9.968 10.951 20.518 1.00 70.50 99 ASP A N 1
ATOM 802 C CA . ASP A 1 99 ? -11.426 10.932 20.641 1.00 70.50 99 ASP A CA 1
ATOM 803 C C . ASP A 1 99 ? -11.924 9.763 21.514 1.00 70.50 99 ASP A C 1
ATOM 805 O O . ASP A 1 99 ? -12.736 9.944 22.431 1.00 70.50 99 ASP A O 1
ATOM 809 N N . HIS A 1 100 ? -11.328 8.578 21.346 1.00 67.56 100 HIS A N 1
ATOM 810 C CA . HIS A 1 100 ? -11.602 7.420 22.203 1.00 67.56 100 HIS A CA 1
ATOM 811 C C . HIS A 1 100 ? -11.258 7.679 23.680 1.00 67.56 100 HIS A C 1
ATOM 813 O O . HIS A 1 100 ? -12.041 7.345 24.577 1.00 67.56 100 HIS A O 1
ATOM 819 N N . LEU A 1 101 ? -10.119 8.320 23.961 1.00 75.06 101 LEU A N 1
ATOM 820 C CA . LEU A 1 101 ? -9.695 8.621 25.333 1.00 75.06 101 LEU A CA 1
ATOM 821 C C . LEU A 1 101 ? -10.607 9.649 26.026 1.00 75.06 101 LEU A C 1
ATOM 823 O O . LEU A 1 101 ? -10.871 9.526 27.228 1.00 75.06 101 LEU A O 1
ATOM 827 N N . LYS A 1 102 ? -11.130 10.642 25.292 1.00 72.38 102 LYS A N 1
ATOM 828 C CA . LYS A 1 102 ? -12.110 11.609 25.826 1.00 72.38 102 LYS A CA 1
ATOM 829 C C . LYS A 1 102 ? -13.401 10.914 26.246 1.00 72.38 102 LYS A C 1
ATOM 831 O O . LYS A 1 102 ? -13.876 11.134 27.363 1.00 72.38 102 LYS A O 1
ATOM 836 N N . THR A 1 103 ? -13.917 10.033 25.393 1.00 71.25 103 THR A N 1
ATOM 837 C CA . THR A 1 103 ? -15.137 9.264 25.665 1.00 71.25 103 THR A CA 1
ATOM 838 C C . THR A 1 103 ? -14.971 8.377 26.901 1.00 71.25 103 THR A C 1
ATOM 840 O O . THR A 1 103 ? -15.804 8.413 27.811 1.00 71.25 103 THR A O 1
ATOM 843 N N . GLN A 1 104 ? -13.847 7.660 27.018 1.00 75.81 104 GLN A N 1
ATOM 844 C CA . GLN A 1 104 ? -13.561 6.842 28.203 1.00 75.81 104 GLN A CA 1
ATOM 845 C C . GLN A 1 104 ? -13.493 7.662 29.498 1.00 75.81 104 GLN A C 1
ATOM 847 O O . GLN A 1 104 ? -13.954 7.202 30.548 1.00 75.81 104 GLN A O 1
ATOM 852 N N . ARG A 1 105 ? -12.941 8.880 29.451 1.00 82.31 105 ARG A N 1
ATOM 853 C CA . ARG A 1 105 ? -12.855 9.755 30.627 1.00 82.31 105 ARG A CA 1
ATOM 854 C C . ARG A 1 105 ? -14.235 10.186 31.123 1.00 82.31 105 ARG A C 1
ATOM 856 O O . ARG A 1 105 ? -14.467 10.154 32.331 1.00 82.31 105 ARG A O 1
ATOM 863 N N . ILE A 1 106 ? -15.141 10.553 30.216 1.00 88.50 106 ILE A N 1
ATOM 864 C CA . ILE A 1 106 ? -16.512 10.958 30.564 1.00 88.50 106 ILE A CA 1
ATOM 865 C C . ILE A 1 106 ? -17.256 9.793 31.223 1.00 88.50 106 ILE A C 1
ATOM 867 O O . ILE A 1 106 ? -17.830 9.968 32.298 1.00 88.50 106 ILE A O 1
ATOM 871 N N . ILE A 1 107 ? -17.176 8.594 30.638 1.00 86.38 107 ILE A N 1
ATOM 872 C CA . ILE A 1 107 ? -17.826 7.393 31.182 1.00 86.38 107 ILE A CA 1
ATOM 873 C C . ILE A 1 107 ? -17.308 7.082 32.593 1.00 86.38 107 ILE A C 1
ATOM 875 O O . ILE A 1 107 ? -18.104 6.857 33.505 1.00 86.38 107 ILE A O 1
ATOM 879 N N . ARG A 1 108 ? -15.986 7.123 32.814 1.00 87.25 108 ARG A N 1
ATOM 880 C CA . ARG A 1 108 ? -15.401 6.866 34.143 1.00 87.25 108 ARG A CA 1
ATOM 881 C C . ARG A 1 108 ? -15.877 7.864 35.195 1.00 87.25 108 ARG A C 1
ATOM 883 O O . ARG A 1 108 ? -16.237 7.450 36.294 1.00 87.25 108 ARG A O 1
ATOM 890 N N . ILE A 1 109 ? -15.898 9.157 34.869 1.00 92.19 109 ILE A N 1
ATOM 891 C CA . ILE A 1 109 ? -16.380 10.193 35.794 1.00 92.19 109 ILE A CA 1
ATOM 892 C C . ILE A 1 109 ? -17.870 9.991 36.093 1.00 92.19 109 ILE A C 1
ATOM 894 O O . ILE A 1 109 ? -18.268 10.078 37.253 1.00 92.19 109 ILE A O 1
ATOM 898 N N . GLY A 1 110 ? -18.677 9.657 35.082 1.00 92.44 110 GLY A N 1
ATOM 899 C CA . GLY A 1 110 ? -20.100 9.362 35.253 1.00 92.44 110 GLY A CA 1
ATOM 900 C C . GLY A 1 110 ? -20.354 8.182 36.195 1.00 92.44 110 GLY A C 1
ATOM 901 O O . GLY A 1 110 ? -21.160 8.296 37.117 1.00 92.44 110 GLY A O 1
ATOM 902 N N . ILE A 1 111 ? -19.621 7.078 36.022 1.00 93.12 111 ILE A N 1
ATOM 903 C CA . ILE A 1 111 ? -19.733 5.890 36.883 1.00 93.12 111 ILE A CA 1
ATOM 904 C C . ILE A 1 111 ? -19.348 6.223 38.330 1.00 93.12 111 ILE A C 1
ATOM 906 O O . ILE A 1 111 ? -20.105 5.917 39.250 1.00 93.12 111 ILE A O 1
ATOM 910 N N . ILE A 1 112 ? -18.207 6.890 38.543 1.00 94.00 112 ILE A N 1
ATOM 911 C CA . ILE A 1 112 ? -17.749 7.281 39.888 1.00 94.00 112 ILE A CA 1
ATOM 912 C C . ILE A 1 112 ? -18.769 8.213 40.557 1.00 94.00 112 ILE A C 1
ATOM 914 O O . ILE A 1 112 ? -19.110 8.016 41.723 1.00 94.00 112 ILE A O 1
ATOM 918 N N . GLY A 1 113 ? -19.294 9.193 39.817 1.00 93.31 113 GLY A N 1
ATOM 919 C CA . GLY A 1 113 ? -20.323 10.106 40.312 1.00 93.31 113 GLY A CA 1
ATOM 920 C C . GLY A 1 113 ? -21.614 9.385 40.707 1.00 93.31 113 GLY A C 1
ATOM 921 O O . GLY A 1 113 ? -22.181 9.678 41.757 1.00 93.31 113 GLY A O 1
ATOM 922 N N . CYS A 1 114 ? -22.048 8.399 39.917 1.00 95.62 114 CYS A N 1
ATOM 923 C CA . CYS A 1 114 ? -23.233 7.596 40.214 1.00 95.62 114 CYS A CA 1
ATOM 924 C C . CYS A 1 114 ? -23.062 6.788 41.511 1.00 95.62 114 CYS A C 1
ATOM 926 O O . CYS A 1 114 ? -23.921 6.848 42.391 1.00 95.62 114 CYS A O 1
ATOM 928 N N . PHE A 1 115 ? -21.923 6.109 41.685 1.00 96.12 115 PHE A N 1
ATOM 929 C CA . PHE A 1 115 ? -21.628 5.382 42.923 1.00 96.12 115 PHE A CA 1
ATOM 930 C C . PHE A 1 115 ? -21.529 6.306 44.142 1.00 96.12 115 PHE A C 1
ATOM 932 O O . PHE A 1 115 ? -22.057 5.970 45.201 1.00 96.12 115 PHE A O 1
ATOM 939 N N . ALA A 1 116 ? -20.913 7.483 44.002 1.00 95.75 116 ALA A N 1
ATOM 940 C CA . ALA A 1 116 ? -20.844 8.467 45.080 1.00 95.75 116 ALA A CA 1
ATOM 941 C C . ALA A 1 116 ? -22.241 8.972 45.488 1.00 95.75 116 ALA A C 1
ATOM 943 O O . ALA A 1 116 ? -22.537 9.076 46.679 1.00 95.75 116 ALA A O 1
ATOM 944 N N . ALA A 1 117 ? -23.120 9.230 44.515 1.00 95.31 117 ALA A N 1
ATOM 945 C CA . ALA A 1 117 ? -24.499 9.641 44.770 1.00 95.31 117 ALA A CA 1
ATOM 946 C C . ALA A 1 117 ? -25.314 8.537 45.465 1.00 95.31 117 ALA A C 1
ATOM 948 O O . ALA A 1 117 ? -26.025 8.818 46.431 1.00 95.31 117 ALA A O 1
ATOM 949 N N . LEU A 1 118 ? -25.175 7.281 45.027 1.00 96.44 118 LEU A N 1
ATOM 950 C CA . LEU A 1 118 ? -25.824 6.130 45.663 1.00 96.44 118 LEU A CA 1
ATOM 951 C C . LEU A 1 118 ? -25.345 5.927 47.105 1.00 96.44 118 LEU A C 1
ATOM 953 O O . LEU A 1 118 ? -26.166 5.716 47.996 1.00 96.44 118 LEU A O 1
ATOM 957 N N . ALA A 1 119 ? -24.038 6.039 47.356 1.00 95.19 119 ALA A N 1
ATOM 958 C CA . ALA A 1 119 ? -23.474 5.939 48.701 1.00 95.19 119 ALA A CA 1
ATOM 959 C C . ALA A 1 119 ? -23.997 7.051 49.626 1.00 95.19 119 ALA A C 1
ATOM 961 O O . ALA A 1 119 ? -24.375 6.781 50.767 1.00 95.19 119 ALA A O 1
ATOM 962 N N . ALA A 1 120 ? -24.081 8.288 49.126 1.00 95.94 120 ALA A N 1
ATOM 963 C CA . ALA A 1 120 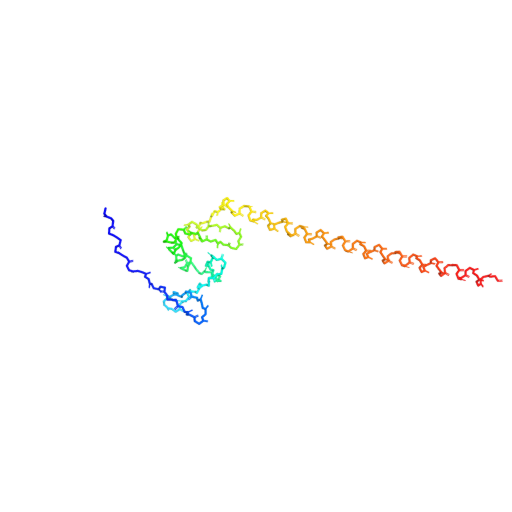? -24.657 9.401 49.872 1.00 95.94 120 ALA A CA 1
ATOM 964 C C . ALA A 1 120 ? -26.143 9.162 50.189 1.00 95.94 120 ALA A C 1
ATOM 966 O O . ALA A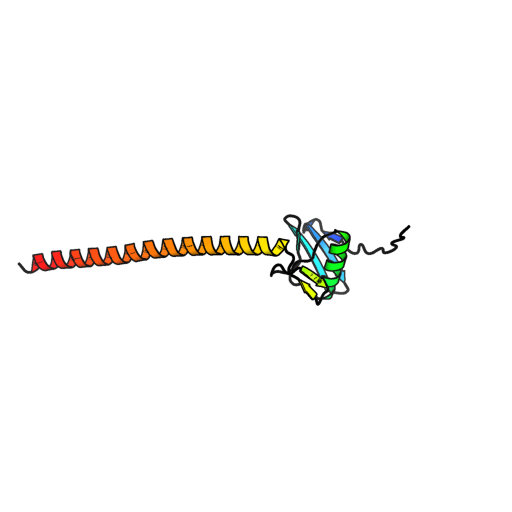 1 120 ? -26.555 9.320 51.338 1.00 95.94 120 ALA A O 1
ATOM 967 N N . ALA A 1 121 ? -26.940 8.729 49.207 1.00 95.25 121 ALA A N 1
ATOM 968 C CA . ALA A 1 121 ? -28.353 8.413 49.408 1.00 95.25 121 ALA A CA 1
ATOM 969 C C . ALA A 1 121 ? -28.547 7.311 50.462 1.00 95.25 121 ALA A C 1
ATOM 971 O O . ALA A 1 121 ? -29.343 7.481 51.384 1.00 95.25 121 ALA A O 1
ATOM 972 N N . ALA A 1 122 ? -27.772 6.224 50.382 1.00 94.69 122 ALA A N 1
ATOM 973 C CA . ALA A 1 122 ? -27.804 5.144 51.365 1.00 94.69 122 ALA A CA 1
ATOM 974 C C . ALA A 1 122 ? -27.451 5.634 52.781 1.00 94.69 122 ALA A C 1
ATOM 976 O O . ALA A 1 122 ? -28.129 5.267 53.739 1.00 94.69 122 ALA A O 1
ATOM 977 N N . TYR A 1 123 ? -26.448 6.508 52.913 1.00 95.69 123 TYR A N 1
ATOM 978 C CA . TYR A 1 123 ? -26.075 7.114 54.194 1.00 95.69 123 TYR A CA 1
ATOM 979 C C . TYR A 1 123 ? -27.214 7.951 54.796 1.00 95.69 123 TYR A C 1
ATOM 981 O O . TYR A 1 123 ? -27.533 7.803 55.976 1.00 95.69 123 TYR A O 1
ATOM 989 N N . PHE A 1 124 ? -27.860 8.808 53.998 1.00 94.81 124 PHE A N 1
ATOM 990 C CA . PHE A 1 124 ? -28.979 9.629 54.474 1.00 94.81 124 PHE A CA 1
ATOM 991 C C . PHE A 1 124 ? -30.194 8.790 54.873 1.00 94.81 124 PHE A C 1
ATOM 993 O O . PHE A 1 124 ? -30.810 9.077 55.899 1.00 94.81 124 PHE A O 1
ATOM 1000 N N . ILE A 1 125 ? -30.517 7.756 54.094 1.00 93.44 125 ILE A N 1
ATOM 1001 C CA . ILE A 1 125 ? -31.613 6.831 54.398 1.00 93.44 125 ILE A CA 1
ATOM 1002 C C . ILE A 1 125 ? -31.317 6.081 55.701 1.00 93.44 125 ILE A C 1
ATOM 1004 O O . ILE A 1 125 ? -32.140 6.108 56.611 1.00 93.44 125 ILE A O 1
ATOM 1008 N N . GLY A 1 126 ? -30.129 5.481 55.839 1.00 90.75 126 GLY A N 1
ATOM 1009 C CA . GLY A 1 126 ? -29.733 4.767 57.057 1.00 90.75 126 GLY A CA 1
ATOM 1010 C C . GLY A 1 126 ? -29.796 5.653 58.303 1.00 90.75 126 GLY A C 1
ATOM 1011 O O . GLY A 1 126 ? -30.365 5.261 59.317 1.00 90.75 126 GLY A O 1
ATOM 1012 N N . LYS A 1 127 ? -29.328 6.900 58.191 1.00 90.19 127 LYS A N 1
ATOM 1013 C CA . LYS A 1 127 ? -29.385 7.883 59.278 1.00 90.19 127 LYS A CA 1
ATOM 1014 C C . LYS A 1 127 ? -30.813 8.267 59.690 1.00 90.19 127 LYS A C 1
ATOM 1016 O O . LYS A 1 127 ? -31.018 8.682 60.828 1.00 90.19 127 LYS A O 1
ATOM 1021 N N . GLN A 1 128 ? -31.798 8.178 58.792 1.00 86.50 128 GLN A N 1
ATOM 1022 C CA . GLN A 1 128 ? -33.200 8.408 59.159 1.00 86.50 128 GLN A CA 1
ATOM 1023 C C . GLN A 1 128 ? -33.820 7.237 59.928 1.00 86.50 128 GLN A C 1
ATOM 1025 O O . GLN A 1 128 ? -34.708 7.484 60.737 1.00 86.50 128 GLN A O 1
ATOM 1030 N N . PHE A 1 129 ? -33.346 6.007 59.719 1.00 83.94 129 PHE A N 1
ATOM 1031 C CA . PHE A 1 129 ? -33.830 4.814 60.425 1.00 83.94 129 PHE A CA 1
ATOM 1032 C C . PHE A 1 129 ? -33.184 4.591 61.804 1.00 83.94 129 PHE A C 1
ATOM 1034 O O . PHE A 1 129 ? -33.661 3.757 62.563 1.00 83.94 129 PHE A O 1
ATOM 1041 N N . GLU A 1 130 ? -32.120 5.326 62.143 1.00 75.12 130 GLU A N 1
ATOM 1042 C CA . GLU A 1 130 ? -31.494 5.320 63.479 1.00 75.12 130 GLU A CA 1
ATOM 1043 C C . GLU A 1 130 ? -32.207 6.220 64.513 1.00 75.12 130 GLU A C 1
ATOM 1045 O O . GLU A 1 130 ? -31.770 6.291 65.663 1.00 75.12 130 GLU A O 1
ATOM 1050 N N . LYS A 1 131 ? -33.282 6.921 64.123 1.00 51.59 131 LYS A N 1
ATOM 1051 C CA . LYS A 1 131 ? -34.146 7.706 65.023 1.00 51.59 131 LYS A CA 1
ATOM 1052 C C . LYS A 1 131 ? -35.374 6.917 65.451 1.00 51.59 131 LYS A C 1
ATOM 1054 O O . LYS A 1 131 ? -35.767 7.095 66.624 1.00 51.59 131 LYS A O 1
#

Secondary structure (DSSP, 8-state):
-----------EEEGGGTEEEEEETTEEEEEEEETTEEE-SS--HHHHHHHHHHHHHHT---B-TTSEEEEETTEEEE-HHHHHHHHHHHHHHHHHHHHHHHHHHHHHHHHHHHHHHHHHHHHHHHHHHT-

Radius of gyration: 29.57 Å; chains: 1; bounding box: 51×36×98 Å